Protein AF-A0A9E0F3H4-F1 (afdb_monomer_lite)

pLDDT: mean 86.31, std 9.97, range [48.16, 93.5]

Structure (mmCIF, N/CA/C/O backbone):
data_AF-A0A9E0F3H4-F1
#
_entry.id   AF-A0A9E0F3H4-F1
#
loop_
_atom_site.group_PDB
_atom_site.id
_atom_site.type_symbol
_atom_site.label_atom_id
_atom_site.label_alt_id
_atom_site.label_comp_id
_atom_site.label_asym_id
_atom_site.label_entity_id
_atom_site.label_seq_id
_atom_site.pdbx_PDB_ins_code
_atom_site.Cartn_x
_atom_site.Cartn_y
_atom_site.Cartn_z
_atom_site.occupancy
_atom_site.B_iso_or_equiv
_atom_site.auth_seq_id
_atom_site.auth_comp_id
_atom_site.auth_asym_id
_atom_site.auth_atom_id
_atom_site.pdbx_PDB_model_num
ATOM 1 N N . ILE A 1 1 ? -2.156 16.315 11.636 1.00 61.06 1 ILE A N 1
ATOM 2 C CA . ILE A 1 1 ? -2.936 15.051 11.711 1.00 61.06 1 ILE A CA 1
ATOM 3 C C . ILE A 1 1 ? -3.375 14.607 10.314 1.00 61.06 1 ILE A C 1
ATOM 5 O O . ILE A 1 1 ? -2.940 13.551 9.883 1.00 61.06 1 ILE A O 1
ATOM 9 N N . LEU A 1 2 ? -4.110 15.438 9.557 1.00 66.69 2 LEU A N 1
ATOM 10 C CA . LEU A 1 2 ? -4.524 15.125 8.175 1.00 66.69 2 LEU A CA 1
ATOM 11 C C . LEU A 1 2 ? -3.337 14.831 7.229 1.00 66.69 2 LEU A C 1
ATOM 13 O O . LEU A 1 2 ? -3.363 13.869 6.470 1.00 66.69 2 LEU A O 1
ATOM 17 N N . THR A 1 3 ? -2.258 15.611 7.332 1.00 75.38 3 THR A N 1
ATOM 18 C CA . THR A 1 3 ? -1.036 15.437 6.525 1.00 75.38 3 THR A CA 1
ATOM 19 C C . THR A 1 3 ? -0.243 14.179 6.880 1.00 75.38 3 THR A C 1
ATOM 21 O O . THR A 1 3 ? 0.344 13.567 5.998 1.00 75.38 3 THR A O 1
ATOM 24 N N . LEU A 1 4 ? -0.259 13.758 8.149 1.00 82.12 4 LEU A N 1
ATOM 25 C CA . LEU A 1 4 ? 0.425 12.545 8.612 1.00 82.12 4 LEU A CA 1
ATOM 26 C C . LEU A 1 4 ? -0.326 11.280 8.164 1.00 82.12 4 LEU A C 1
ATOM 28 O O . LEU A 1 4 ? 0.304 10.303 7.774 1.00 82.12 4 LEU A O 1
ATOM 32 N N . GLY A 1 5 ? -1.665 11.324 8.145 1.00 84.19 5 GLY A N 1
ATOM 33 C CA . GLY A 1 5 ? -2.496 10.245 7.601 1.00 84.19 5 GLY A CA 1
ATOM 34 C C . GLY A 1 5 ? -2.364 10.102 6.082 1.00 84.19 5 GLY A C 1
ATOM 35 O O . GLY A 1 5 ? -2.145 8.999 5.585 1.00 84.19 5 GLY A O 1
ATOM 36 N N . LEU A 1 6 ? -2.419 11.214 5.338 1.00 85.62 6 LEU A N 1
ATOM 37 C CA . LEU A 1 6 ? -2.232 11.191 3.882 1.00 85.62 6 LEU A CA 1
ATOM 38 C C . LEU A 1 6 ? -0.823 10.710 3.493 1.00 85.62 6 LEU A C 1
ATOM 40 O O . LEU A 1 6 ? -0.675 9.943 2.546 1.00 85.62 6 LEU A O 1
ATOM 44 N N . PHE A 1 7 ? 0.205 11.104 4.248 1.00 89.62 7 PHE A N 1
ATOM 45 C CA . PHE A 1 7 ? 1.575 10.643 4.025 1.00 89.62 7 PHE A CA 1
ATOM 46 C C . PHE A 1 7 ? 1.728 9.127 4.227 1.00 89.62 7 PHE A C 1
ATOM 48 O O . PHE A 1 7 ? 2.358 8.465 3.405 1.00 89.62 7 PHE A O 1
ATOM 55 N N . LEU A 1 8 ? 1.096 8.550 5.256 1.00 88.56 8 LEU A N 1
ATOM 56 C CA . LEU A 1 8 ? 1.082 7.095 5.469 1.00 88.56 8 LEU A CA 1
ATOM 57 C C . LEU A 1 8 ? 0.454 6.335 4.296 1.00 88.56 8 LEU A C 1
ATOM 59 O O . LEU A 1 8 ? 0.946 5.278 3.905 1.00 88.56 8 LEU A O 1
ATOM 63 N N . LEU A 1 9 ? -0.607 6.885 3.711 1.00 88.75 9 LEU A N 1
ATOM 64 C CA . LEU A 1 9 ? 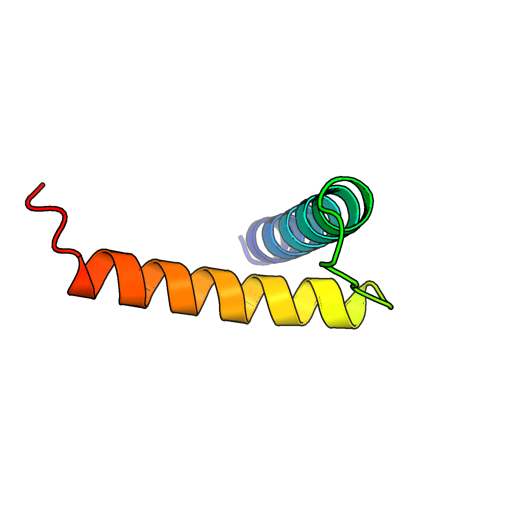-1.290 6.288 2.567 1.00 88.75 9 LEU A CA 1
ATOM 65 C C . LEU A 1 9 ? -0.399 6.286 1.311 1.00 88.75 9 LEU A C 1
ATOM 67 O O . LEU A 1 9 ? -0.332 5.287 0.595 1.00 88.75 9 LEU A O 1
ATOM 71 N N . VAL A 1 10 ? 0.367 7.360 1.100 1.00 90.19 10 VAL A N 1
ATOM 72 C CA . VAL A 1 10 ? 1.385 7.442 0.038 1.00 90.19 10 VAL A CA 1
ATOM 73 C C . VAL A 1 10 ? 2.512 6.428 0.260 1.00 90.19 10 VAL A C 1
ATOM 75 O O . VAL A 1 10 ? 2.892 5.728 -0.677 1.00 90.19 10 VAL A O 1
ATOM 78 N N . ILE A 1 11 ? 3.024 6.300 1.488 1.00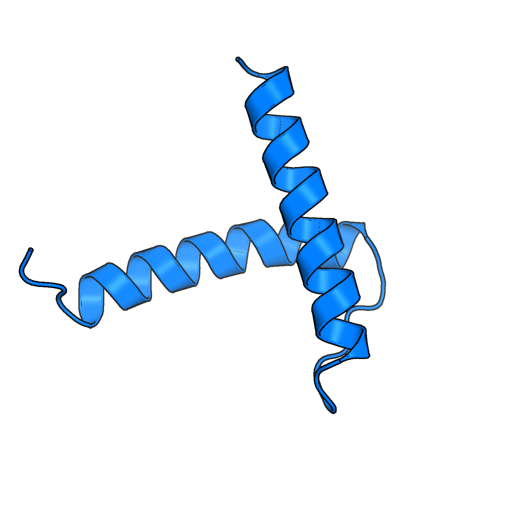 92.88 11 ILE A N 1
ATOM 79 C CA . ILE A 1 11 ? 4.077 5.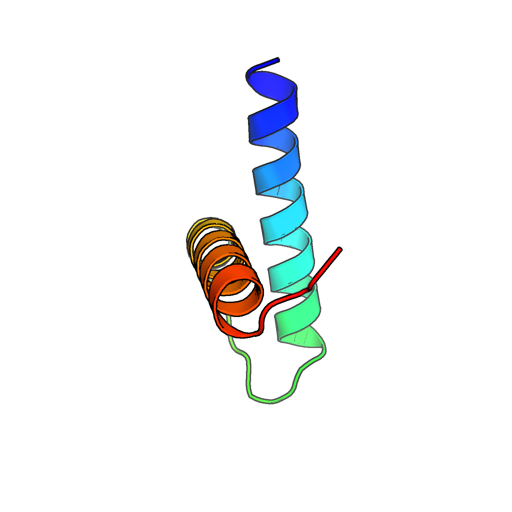323 1.809 1.00 92.88 11 ILE A CA 1
ATOM 80 C C . ILE A 1 11 ? 3.587 3.884 1.599 1.00 92.88 11 ILE A C 1
ATOM 82 O O . ILE A 1 11 ? 4.299 3.090 0.987 1.00 92.88 11 ILE A O 1
ATOM 86 N N . ASN A 1 12 ? 2.361 3.552 2.012 1.00 92.00 12 ASN A N 1
ATOM 87 C CA . ASN A 1 12 ? 1.784 2.230 1.753 1.00 92.00 12 ASN A CA 1
ATOM 88 C C . ASN A 1 12 ? 1.674 1.929 0.250 1.00 92.00 12 ASN A C 1
ATOM 90 O O . ASN A 1 12 ? 2.027 0.831 -0.179 1.00 92.00 12 ASN A O 1
ATOM 94 N N . ALA A 1 13 ? 1.259 2.904 -0.565 1.00 91.69 13 ALA A N 1
ATOM 95 C CA . ALA A 1 13 ? 1.221 2.754 -2.021 1.00 91.69 13 ALA A CA 1
ATOM 96 C C . ALA A 1 13 ? 2.614 2.475 -2.619 1.00 91.69 13 ALA A C 1
ATOM 98 O O . ALA A 1 13 ? 2.754 1.625 -3.501 1.00 91.69 13 ALA A O 1
ATOM 99 N N . ILE A 1 14 ? 3.656 3.144 -2.112 1.00 93.50 14 ILE A N 1
ATOM 100 C CA . ILE A 1 14 ? 5.050 2.916 -2.529 1.00 93.50 14 ILE A CA 1
ATOM 101 C C . ILE A 1 14 ? 5.508 1.497 -2.158 1.00 93.50 14 ILE A C 1
ATOM 103 O O . ILE A 1 14 ? 6.115 0.817 -2.985 1.00 93.50 14 ILE A O 1
ATOM 107 N N . ILE A 1 15 ? 5.181 1.018 -0.953 1.00 93.31 15 ILE A N 1
ATOM 108 C CA . ILE A 1 15 ? 5.489 -0.356 -0.520 1.00 93.31 15 ILE A CA 1
ATOM 109 C C . ILE A 1 15 ? 4.811 -1.383 -1.440 1.00 93.31 15 ILE A C 1
ATOM 111 O O . ILE A 1 15 ? 5.432 -2.375 -1.816 1.00 93.31 15 ILE A O 1
ATOM 115 N N . ILE A 1 16 ? 3.565 -1.138 -1.851 1.00 93.00 16 ILE A N 1
ATOM 116 C CA . ILE A 1 16 ? 2.824 -2.010 -2.776 1.00 93.00 16 ILE A CA 1
ATOM 117 C C . ILE A 1 16 ? 3.472 -2.046 -4.162 1.00 93.00 16 ILE A C 1
ATOM 119 O O . ILE A 1 16 ? 3.640 -3.127 -4.721 1.00 93.00 16 ILE A O 1
ATOM 123 N N . LEU A 1 17 ? 3.878 -0.894 -4.702 1.00 91.81 17 LEU A N 1
ATOM 124 C CA . LEU A 1 17 ? 4.626 -0.815 -5.963 1.00 91.81 17 LEU A CA 1
ATOM 125 C C . LEU A 1 17 ? 5.947 -1.590 -5.896 1.00 91.81 17 LEU A C 1
ATOM 127 O O . LEU A 1 17 ? 6.320 -2.275 -6.850 1.00 91.81 17 LEU A O 1
ATOM 131 N N . LEU A 1 18 ? 6.641 -1.523 -4.760 1.00 92.81 18 LEU A N 1
ATOM 132 C CA . LEU A 1 18 ? 7.854 -2.303 -4.541 1.00 92.81 18 LEU A CA 1
ATOM 133 C C . LEU A 1 18 ? 7.543 -3.806 -4.462 1.00 92.81 18 LEU A C 1
ATOM 135 O O . LEU A 1 18 ? 8.218 -4.609 -5.102 1.00 92.81 18 LEU A O 1
ATOM 139 N N . CYS A 1 19 ? 6.483 -4.184 -3.746 1.00 92.38 19 CYS A N 1
ATOM 140 C CA . CYS A 1 19 ? 6.008 -5.563 -3.649 1.00 92.38 19 CYS A CA 1
ATOM 141 C C . CYS A 1 19 ? 5.633 -6.141 -5.024 1.00 92.38 19 CYS A C 1
ATOM 143 O O . CYS A 1 19 ? 6.021 -7.265 -5.333 1.00 92.38 19 CYS A O 1
ATOM 145 N N . ALA A 1 20 ? 4.977 -5.356 -5.883 1.00 91.00 20 ALA A N 1
ATOM 146 C CA . ALA A 1 20 ? 4.635 -5.737 -7.257 1.00 91.00 20 ALA A CA 1
ATOM 147 C C . ALA A 1 20 ? 5.858 -6.097 -8.112 1.00 91.00 20 ALA A C 1
ATOM 149 O O . ALA A 1 20 ? 5.791 -6.980 -8.961 1.00 91.00 20 ALA A O 1
ATOM 150 N N . ASN A 1 21 ? 7.012 -5.479 -7.853 1.00 88.81 21 ASN A N 1
ATOM 151 C CA . ASN A 1 21 ? 8.253 -5.831 -8.546 1.00 88.81 21 ASN A CA 1
ATOM 152 C C . ASN A 1 21 ? 8.926 -7.092 -7.975 1.00 88.81 21 ASN A C 1
ATOM 154 O O . ASN A 1 21 ? 9.697 -7.751 -8.670 1.00 88.81 21 ASN A O 1
ATOM 158 N N . ILE A 1 22 ? 8.649 -7.435 -6.715 1.00 92.81 22 ILE A N 1
ATOM 159 C CA . ILE A 1 22 ? 9.251 -8.583 -6.023 1.00 92.81 22 ILE A CA 1
ATOM 160 C C . ILE A 1 22 ? 8.420 -9.856 -6.244 1.00 92.81 22 ILE A C 1
ATOM 162 O O . ILE A 1 22 ? 8.970 -10.943 -6.442 1.00 92.81 22 ILE A O 1
ATOM 166 N N . VAL A 1 23 ? 7.093 -9.739 -6.213 1.00 92.12 23 VAL A N 1
ATOM 167 C CA . VAL A 1 23 ? 6.162 -10.868 -6.280 1.00 92.12 23 VAL A CA 1
ATOM 168 C C . VAL A 1 23 ? 5.783 -11.146 -7.732 1.00 92.12 23 VAL A C 1
ATOM 170 O O . VAL A 1 23 ? 5.026 -10.409 -8.361 1.00 92.12 23 VAL A O 1
ATOM 173 N N . ARG A 1 24 ? 6.280 -12.264 -8.272 1.00 85.62 24 ARG A N 1
ATOM 174 C CA . ARG A 1 24 ? 5.930 -12.711 -9.629 1.00 85.62 24 ARG A CA 1
ATOM 175 C C . ARG A 1 24 ? 4.422 -12.963 -9.722 1.00 85.62 24 ARG A C 1
ATOM 177 O O . ARG A 1 24 ? 3.882 -13.747 -8.948 1.00 85.62 24 ARG A O 1
ATOM 184 N N . GLY A 1 25 ? 3.765 -12.321 -10.688 1.00 84.56 25 GLY A N 1
ATOM 185 C CA . GLY A 1 25 ? 2.318 -12.427 -10.908 1.00 84.56 25 GLY A CA 1
ATOM 186 C C . GLY A 1 25 ? 1.473 -11.349 -10.217 1.00 84.56 25 GLY A C 1
ATOM 187 O O . GLY A 1 25 ? 0.267 -11.318 -10.442 1.00 84.56 25 GLY A O 1
ATOM 188 N N . PHE A 1 26 ? 2.074 -10.445 -9.432 1.00 87.12 26 PHE A N 1
ATOM 189 C CA . PHE A 1 26 ? 1.386 -9.284 -8.859 1.00 87.12 26 PHE A CA 1
ATOM 190 C C . PHE A 1 26 ? 1.760 -8.014 -9.639 1.00 87.12 26 PHE A C 1
ATOM 192 O O . PHE A 1 26 ? 2.788 -7.400 -9.380 1.00 87.12 26 PHE A O 1
ATOM 199 N N . ALA A 1 27 ? 0.939 -7.638 -10.623 1.00 86.38 27 ALA A N 1
ATOM 200 C CA . ALA A 1 27 ? 1.155 -6.441 -11.436 1.00 86.38 27 ALA A CA 1
ATOM 201 C C . ALA A 1 27 ? 0.300 -5.267 -10.933 1.00 86.38 27 ALA A C 1
ATOM 203 O O . ALA A 1 27 ? -0.908 -5.399 -10.745 1.00 86.38 27 ALA A O 1
ATOM 204 N N . ILE A 1 28 ? 0.936 -4.112 -10.734 1.00 91.25 28 ILE A N 1
ATOM 205 C CA . ILE A 1 28 ? 0.288 -2.837 -10.409 1.00 91.25 28 ILE A CA 1
ATOM 206 C C . ILE A 1 28 ? 0.825 -1.796 -11.396 1.00 91.25 28 ILE A C 1
ATOM 208 O O . ILE A 1 28 ? 2.001 -1.445 -11.343 1.00 91.25 28 ILE A O 1
ATOM 212 N N . ASP A 1 29 ? -0.036 -1.299 -12.286 1.00 85.81 29 ASP A N 1
ATOM 213 C CA . ASP A 1 29 ? 0.393 -0.482 -13.435 1.00 85.81 29 ASP A CA 1
ATOM 214 C C . ASP A 1 29 ? 0.637 1.000 -13.110 1.00 85.81 29 ASP A C 1
ATOM 216 O O . ASP A 1 29 ? 1.288 1.715 -13.870 1.00 85.81 29 ASP A O 1
ATOM 220 N N . SER A 1 30 ? 0.090 1.506 -12.001 1.00 89.44 30 SER A N 1
ATOM 221 C CA . SER A 1 30 ? 0.153 2.934 -11.680 1.00 89.44 30 SER A CA 1
ATOM 222 C C . SER A 1 3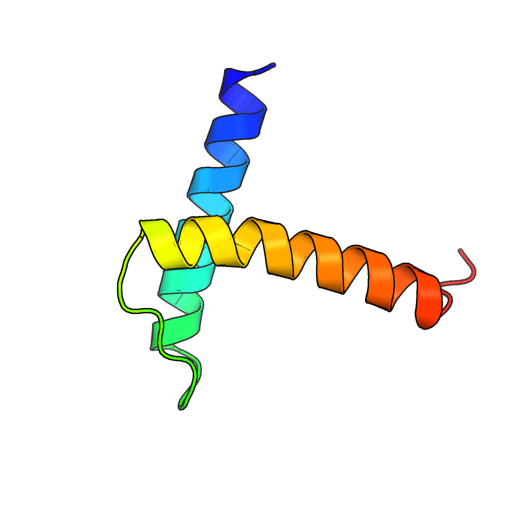0 ? 0.139 3.208 -10.183 1.00 89.44 30 SER A C 1
ATOM 224 O O . SER A 1 30 ? -0.430 2.450 -9.395 1.00 89.44 30 SER A O 1
ATOM 226 N N . PHE A 1 31 ? 0.706 4.354 -9.799 1.00 89.00 31 PHE A N 1
ATOM 227 C CA . PHE A 1 31 ? 0.671 4.861 -8.428 1.00 89.00 31 PHE A CA 1
ATOM 228 C C . PHE A 1 31 ? -0.759 5.024 -7.904 1.00 89.00 31 PHE A C 1
ATOM 230 O O . PHE A 1 31 ? -1.037 4.648 -6.771 1.00 89.00 31 PHE A O 1
ATOM 237 N N . TRP A 1 32 ? -1.688 5.514 -8.728 1.00 89.00 32 TRP A N 1
ATOM 238 C CA . TRP A 1 32 ? -3.092 5.661 -8.328 1.00 89.00 32 TRP A CA 1
ATOM 239 C C . TRP A 1 32 ? -3.762 4.311 -8.056 1.00 89.00 32 TRP A C 1
ATOM 241 O O . TRP A 1 32 ? -4.505 4.175 -7.084 1.00 89.00 32 TRP A O 1
ATOM 251 N N . THR A 1 33 ? -3.439 3.296 -8.859 1.00 91.19 33 THR A N 1
ATOM 252 C CA . THR A 1 33 ? -3.898 1.919 -8.648 1.00 91.19 33 THR A CA 1
ATOM 253 C C . THR A 1 33 ? -3.304 1.339 -7.364 1.00 91.19 33 THR A C 1
ATOM 255 O O . THR A 1 33 ? -4.039 0.758 -6.572 1.00 91.19 33 THR A O 1
ATOM 258 N N . ALA A 1 34 ? -2.010 1.563 -7.099 1.00 92.31 34 ALA A N 1
ATOM 259 C CA . ALA A 1 34 ? -1.347 1.160 -5.853 1.00 92.31 34 ALA A CA 1
ATOM 260 C C . ALA A 1 34 ? -1.962 1.838 -4.618 1.00 92.31 34 ALA A C 1
ATOM 262 O O . ALA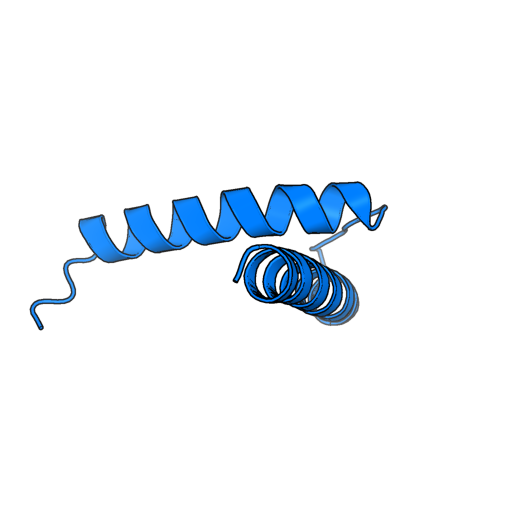 A 1 34 ? -2.141 1.216 -3.572 1.00 92.31 34 ALA A O 1
ATOM 263 N N . LEU A 1 35 ? -2.316 3.116 -4.752 1.00 91.94 35 LEU A N 1
ATOM 264 C CA . LEU A 1 35 ? -2.913 3.925 -3.699 1.00 91.94 35 LEU A CA 1
ATOM 265 C C . LEU A 1 35 ? -4.323 3.441 -3.350 1.00 91.94 35 LEU A C 1
ATOM 267 O O . LEU A 1 35 ? -4.618 3.227 -2.175 1.00 91.94 35 LEU A O 1
ATOM 271 N N . PHE A 1 36 ? -5.160 3.175 -4.354 1.00 91.19 36 PHE A N 1
ATOM 272 C CA . PHE A 1 36 ? -6.479 2.580 -4.137 1.00 91.19 36 PHE A CA 1
ATOM 273 C C . PHE A 1 36 ? -6.375 1.152 -3.582 1.00 91.19 36 PHE A C 1
ATOM 275 O O . PHE A 1 36 ? -7.074 0.800 -2.630 1.00 91.19 36 PHE A O 1
ATOM 282 N N . PHE A 1 37 ? -5.441 0.355 -4.108 1.00 91.69 37 PHE A N 1
ATOM 283 C CA . PHE A 1 37 ? -5.159 -0.986 -3.601 1.00 91.69 37 PHE A CA 1
ATOM 284 C C . PHE A 1 37 ? -4.743 -0.962 -2.128 1.00 91.69 37 PHE A C 1
ATOM 286 O O . PHE A 1 37 ? -5.184 -1.819 -1.376 1.00 91.69 37 PHE A O 1
ATOM 293 N N . SER A 1 38 ? -3.973 0.036 -1.678 1.00 91.38 38 SER A N 1
ATOM 294 C CA . SER A 1 38 ? -3.576 0.163 -0.267 1.00 91.38 38 SER A CA 1
ATOM 295 C C . SER A 1 38 ? -4.765 0.290 0.688 1.00 91.38 38 SER A C 1
ATOM 297 O O . SER A 1 38 ? -4.758 -0.290 1.774 1.00 91.38 38 SER A O 1
ATOM 299 N N . ILE A 1 39 ? -5.818 0.988 0.256 1.00 91.38 39 ILE A N 1
ATOM 300 C CA . ILE A 1 39 ? -7.053 1.160 1.024 1.00 91.38 39 ILE A CA 1
ATOM 301 C C . ILE A 1 39 ? -7.821 -0.162 1.061 1.00 91.38 39 ILE A C 1
ATOM 303 O O . ILE A 1 39 ? -8.209 -0.615 2.136 1.00 91.38 39 ILE A O 1
ATOM 307 N N . VAL A 1 40 ? -8.003 -0.803 -0.099 1.00 92.69 40 VAL A N 1
ATOM 308 C CA . VAL A 1 40 ? -8.702 -2.093 -0.201 1.00 92.69 40 VAL A CA 1
ATOM 309 C C . VAL A 1 40 ? -7.969 -3.175 0.585 1.00 92.69 40 VAL A C 1
ATOM 311 O O . VAL A 1 40 ? -8.602 -3.917 1.324 1.00 92.69 40 VAL A O 1
ATOM 314 N N . LEU A 1 41 ? -6.643 -3.240 0.480 1.00 90.44 41 LEU A N 1
ATOM 315 C CA . LEU A 1 41 ? -5.806 -4.186 1.209 1.00 90.44 41 LEU A CA 1
ATOM 316 C C . LEU A 1 41 ? -5.933 -3.989 2.719 1.00 90.44 41 LEU A C 1
ATOM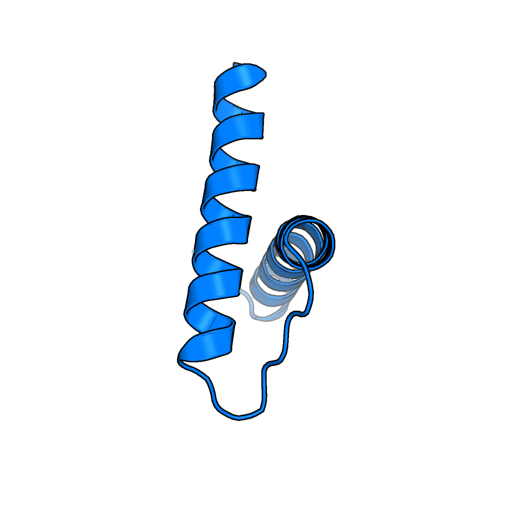 318 O O . LEU A 1 41 ? -6.102 -4.968 3.436 1.00 90.44 41 LEU A O 1
ATOM 322 N N . SER A 1 42 ? -5.895 -2.743 3.196 1.00 87.81 42 SER A N 1
ATOM 323 C CA . SER A 1 42 ? -6.104 -2.426 4.614 1.00 87.81 42 SER A CA 1
ATOM 324 C C . SER A 1 42 ? -7.490 -2.875 5.092 1.00 87.81 42 SER A C 1
ATOM 326 O O . SER A 1 42 ? -7.625 -3.482 6.155 1.00 87.81 42 SER A O 1
ATOM 328 N N . LEU A 1 43 ? -8.522 -2.670 4.266 1.00 91.19 43 LEU A N 1
ATOM 329 C CA . LEU A 1 43 ? -9.880 -3.124 4.561 1.00 91.19 43 LEU A CA 1
ATOM 330 C C . LEU A 1 43 ? -9.977 -4.658 4.590 1.00 91.19 43 LEU A C 1
ATOM 332 O O . LEU A 1 43 ? -10.537 -5.223 5.526 1.00 91.19 43 LEU A O 1
ATOM 336 N N . LEU A 1 44 ? -9.393 -5.337 3.600 1.00 91.88 44 LEU A N 1
ATOM 337 C CA . LEU A 1 44 ? -9.336 -6.796 3.530 1.00 91.88 44 LEU A CA 1
ATOM 338 C C . LEU A 1 44 ? -8.560 -7.382 4.707 1.00 91.88 44 LEU A C 1
ATOM 340 O O . LEU A 1 44 ? -9.016 -8.361 5.279 1.00 91.88 44 LEU A O 1
ATOM 344 N N . GLN A 1 45 ? -7.440 -6.778 5.106 1.00 88.69 45 GLN A N 1
ATOM 345 C CA . GLN A 1 45 ? -6.698 -7.173 6.303 1.00 88.69 45 GLN A CA 1
ATOM 346 C C . GLN A 1 45 ? -7.534 -6.976 7.564 1.00 88.69 45 GLN A C 1
ATOM 348 O O . GLN A 1 45 ? -7.562 -7.862 8.407 1.00 88.69 45 GLN A O 1
ATOM 353 N N . SER A 1 46 ? -8.260 -5.863 7.689 1.00 89.19 46 SER A N 1
ATOM 354 C CA . SER A 1 46 ? -9.151 -5.636 8.829 1.00 89.19 46 SER A CA 1
ATOM 355 C C . SER A 1 46 ? -10.262 -6.687 8.904 1.00 89.19 46 SER A C 1
ATOM 357 O O . SER A 1 46 ? -10.532 -7.201 9.988 1.00 89.19 46 SER A O 1
ATOM 359 N N . ILE A 1 47 ? -10.874 -7.035 7.769 1.00 92.00 47 ILE A N 1
ATOM 360 C CA . ILE A 1 47 ? -11.911 -8.071 7.689 1.00 92.00 47 ILE A CA 1
ATOM 361 C C . ILE A 1 47 ? -11.311 -9.453 7.958 1.00 92.00 47 ILE A C 1
ATOM 363 O O . ILE A 1 47 ? -11.860 -10.206 8.753 1.00 92.00 47 ILE A O 1
ATOM 367 N N . MET A 1 48 ? -10.176 -9.784 7.336 1.00 90.44 48 MET A N 1
ATOM 368 C CA . MET A 1 48 ? -9.483 -11.051 7.563 1.00 90.44 48 MET A CA 1
ATOM 369 C C . MET A 1 48 ? -9.068 -11.197 9.018 1.00 90.44 48 MET A C 1
ATOM 371 O O . MET A 1 48 ? -9.313 -12.252 9.573 1.00 90.44 48 MET A O 1
ATOM 375 N N . ASN A 1 49 ? -8.527 -10.163 9.659 1.00 89.62 49 ASN A N 1
ATOM 376 C CA . ASN A 1 49 ? -8.186 -10.196 11.082 1.00 89.62 49 ASN A CA 1
ATOM 377 C C . ASN A 1 49 ? -9.434 -10.350 11.963 1.00 89.62 49 ASN A C 1
ATOM 379 O O . ASN A 1 49 ? -9.391 -11.061 12.962 1.00 89.62 49 ASN A O 1
ATOM 383 N N . GLY A 1 50 ? -10.554 -9.728 11.577 1.00 88.75 50 GLY A N 1
ATOM 384 C CA . GLY A 1 50 ? -11.834 -9.892 12.268 1.00 88.75 50 GLY A CA 1
ATOM 385 C C . GLY A 1 50 ? -12.447 -11.289 12.112 1.00 88.75 50 GLY A C 1
ATOM 386 O O . GLY A 1 50 ? -13.099 -11.765 13.033 1.00 88.75 50 GLY A O 1
ATOM 387 N N . ILE A 1 51 ? -12.229 -11.957 10.971 1.00 87.25 51 ILE A N 1
ATOM 388 C CA . ILE A 1 51 ? -12.748 -13.307 10.683 1.00 87.25 51 ILE A CA 1
ATOM 389 C C . ILE A 1 51 ? -11.807 -14.406 11.192 1.00 87.25 51 ILE A C 1
ATOM 391 O O . ILE A 1 51 ? -12.284 -15.414 11.704 1.00 87.25 51 ILE A O 1
ATOM 395 N N . LEU A 1 52 ? -10.486 -14.237 11.052 1.00 82.62 52 LEU A N 1
ATOM 396 C CA . LEU A 1 52 ? -9.483 -15.192 11.539 1.00 82.62 52 LEU A CA 1
ATOM 397 C C . LEU A 1 52 ? -9.405 -15.227 13.065 1.00 82.62 52 LEU A C 1
ATOM 399 O O . LEU A 1 52 ? -8.773 -16.140 13.582 1.00 82.62 52 LEU A O 1
ATOM 403 N N . GLY A 1 53 ? -10.049 -14.287 13.762 1.00 67.62 53 GLY A N 1
ATOM 404 C CA . GLY A 1 53 ? -10.148 -14.309 15.213 1.00 67.62 53 GLY A CA 1
ATOM 405 C C . GLY A 1 53 ? -8.769 -14.318 15.856 1.00 67.62 53 GLY A C 1
ATOM 406 O O . GLY A 1 53 ? -8.357 -15.319 16.434 1.00 67.62 53 GLY A O 1
ATOM 407 N N . GLU A 1 54 ? -8.041 -13.203 15.785 1.00 59.44 54 GLU A N 1
ATOM 408 C CA . GLU A 1 54 ? -7.024 -12.985 16.813 1.00 59.44 54 GLU A CA 1
ATOM 409 C C . GLU A 1 54 ? -7.776 -12.718 18.121 1.00 59.44 54 GLU A C 1
ATOM 411 O O . GLU A 1 54 ? -8.230 -11.608 18.395 1.00 59.44 54 GLU A O 1
ATOM 416 N N . GLU A 1 55 ? -7.937 -13.782 18.906 1.00 56.09 55 GLU A N 1
ATOM 417 C CA . GLU A 1 55 ? -8.243 -13.722 20.331 1.00 56.09 55 GLU A CA 1
ATOM 418 C C . GLU A 1 55 ? -7.030 -13.111 21.050 1.00 56.09 55 GLU A C 1
ATOM 420 O O . GLU A 1 55 ? -6.195 -13.818 21.622 1.00 56.09 55 GLU A O 1
ATOM 425 N N . LYS A 1 56 ? -6.890 -11.787 20.969 1.00 48.16 56 LYS A N 1
ATOM 426 C CA . LYS A 1 56 ? -5.989 -11.014 21.828 1.00 48.16 56 LYS A CA 1
ATOM 427 C C . LYS A 1 56 ? -6.689 -9.802 22.410 1.00 48.16 56 LYS A C 1
ATOM 429 O O . LYS A 1 56 ? -7.217 -8.988 21.622 1.00 48.16 56 LYS A O 1
#

Radius of gyration: 13.11 Å; chains: 1; bounding box: 22×31×35 Å

Foldseek 3Di:
DVVVVVVVLLVQLVVLVVVCVVDPPRDDPDSVSSSVVSVVVVVVVVVCCVVVDPPD

Secondary structure (DSSP, 8-state):
-HHHHHHHHHHHHHHHHHHHHHSTT-----HHHHHHHHHHHHHHHHHHHHHHT---

Sequence (56 aa):
ILTLGLFLLVINAIIILLCANIVRGFAIDSFWTALFFSIVLSLLQSIMNGILGEEK